Protein AF-A0A382EB93-F1 (afdb_monomer_lite)

Organism: NCBI:txid408172

Sequence (63 aa):
MNYEKIKNDLISEVRLTNSQAEVFLLVTLNGKMSVSQISKSLEISADDALETSQKLIELGGFI

Secondary structure (DSSP, 8-state):
--HHHHHHHHHHTS---HHHHHHHHHHHHH-S--HHHHHHHHT--HHHHHHHHHHHHHTT---

Radius of gyration: 10.85 Å; chains: 1; bounding box: 24×20×24 Å

Foldseek 3Di:
DPLVVQLVCCCPPVVDDSLLSLLLVVCVVPPDDDLVVSCVVVVHDSVSSVVSVVVCVVSVSPD

pLDDT: mean 89.57, std 8.56, range [48.5, 96.06]

Structure (mmCIF, N/CA/C/O backbone):
data_AF-A0A382EB93-F1
#
_entry.id   AF-A0A382EB93-F1
#
loop_
_atom_site.group_PDB
_atom_site.id
_atom_site.type_symbol
_atom_site.label_atom_id
_atom_site.label_alt_id
_atom_site.label_comp_id
_atom_site.label_asym_id
_atom_site.label_entity_id
_atom_site.label_seq_id
_atom_site.pdbx_PDB_ins_code
_atom_site.Cartn_x
_atom_site.Cartn_y
_atom_site.Cartn_z
_atom_site.occupancy
_atom_site.B_iso_or_equiv
_atom_site.auth_seq_id
_atom_site.auth_comp_id
_atom_site.auth_asym_id
_atom_site.auth_atom_id
_atom_site.pdbx_PDB_model_num
ATOM 1 N N . MET A 1 1 ? 13.019 -11.965 -3.212 1.00 72.31 1 MET A N 1
ATOM 2 C CA . MET A 1 1 ? 12.609 -10.620 -3.676 1.00 72.31 1 MET A CA 1
ATOM 3 C C . MET A 1 1 ? 13.331 -9.580 -2.840 1.00 72.31 1 MET A C 1
ATOM 5 O O . MET A 1 1 ? 13.512 -9.821 -1.655 1.00 72.31 1 MET A O 1
ATOM 9 N N . ASN A 1 2 ? 13.777 -8.473 -3.439 1.00 89.38 2 ASN A N 1
ATOM 10 C CA . ASN A 1 2 ? 14.396 -7.370 -2.700 1.00 89.38 2 ASN A CA 1
ATOM 11 C C . ASN A 1 2 ? 13.327 -6.305 -2.412 1.00 89.38 2 ASN A C 1
ATOM 13 O O . ASN A 1 2 ? 13.025 -5.482 -3.273 1.00 89.38 2 ASN A O 1
ATOM 17 N N . TYR A 1 3 ? 12.728 -6.378 -1.224 1.00 86.31 3 TYR A N 1
ATOM 18 C CA . TYR A 1 3 ? 11.612 -5.516 -0.833 1.00 86.31 3 TYR A CA 1
ATOM 19 C C . TYR A 1 3 ? 12.010 -4.050 -0.681 1.00 86.31 3 TYR A C 1
ATOM 21 O O . TYR A 1 3 ? 11.230 -3.180 -1.051 1.00 86.31 3 TYR A O 1
ATOM 29 N N . GLU A 1 4 ? 13.227 -3.768 -0.211 1.00 89.56 4 GLU A N 1
ATOM 30 C CA . GLU A 1 4 ? 13.717 -2.390 -0.109 1.00 89.56 4 GLU A CA 1
ATOM 31 C C . GLU A 1 4 ? 13.866 -1.750 -1.483 1.00 89.56 4 GLU A C 1
ATOM 33 O O . GLU A 1 4 ? 13.437 -0.617 -1.681 1.00 89.56 4 GLU A O 1
ATOM 38 N N . LYS A 1 5 ? 14.410 -2.494 -2.455 1.00 93.06 5 LYS A N 1
ATOM 39 C CA . LYS A 1 5 ? 14.504 -2.001 -3.829 1.00 93.06 5 LYS A CA 1
ATOM 40 C C . LYS A 1 5 ? 13.118 -1.715 -4.408 1.00 93.06 5 LYS A C 1
ATOM 42 O O . LYS A 1 5 ? 12.905 -0.627 -4.917 1.00 93.06 5 LYS A O 1
ATOM 47 N N . ILE A 1 6 ? 12.173 -2.648 -4.277 1.00 92.25 6 ILE A N 1
ATOM 48 C CA . ILE A 1 6 ? 10.806 -2.462 -4.794 1.00 92.25 6 ILE A CA 1
ATOM 49 C C . ILE A 1 6 ? 10.131 -1.259 -4.126 1.00 92.25 6 ILE A C 1
ATOM 51 O O . ILE A 1 6 ? 9.507 -0.454 -4.809 1.00 92.25 6 ILE A O 1
ATOM 55 N N . LYS A 1 7 ? 10.284 -1.100 -2.806 1.00 92.06 7 LYS A N 1
ATOM 56 C CA . LYS A 1 7 ? 9.757 0.062 -2.084 1.00 92.06 7 LYS A CA 1
ATOM 57 C C . LYS A 1 7 ? 10.355 1.365 -2.615 1.00 92.06 7 LYS A C 1
ATOM 59 O O . LYS A 1 7 ? 9.616 2.309 -2.870 1.00 92.06 7 LYS A O 1
ATOM 64 N N . ASN A 1 8 ? 11.669 1.404 -2.822 1.00 94.25 8 ASN A N 1
ATOM 65 C CA . ASN A 1 8 ? 12.342 2.577 -3.372 1.00 94.25 8 ASN A CA 1
ATOM 66 C C . ASN A 1 8 ? 11.885 2.880 -4.802 1.00 94.25 8 ASN A C 1
ATOM 68 O O . ASN A 1 8 ? 11.611 4.038 -5.093 1.00 94.25 8 ASN A O 1
ATOM 72 N N . ASP A 1 9 ? 11.726 1.861 -5.648 1.00 94.12 9 ASP A N 1
ATOM 73 C CA . ASP A 1 9 ? 11.235 2.018 -7.021 1.00 94.12 9 ASP A CA 1
ATOM 74 C C . ASP A 1 9 ? 9.787 2.570 -7.028 1.00 94.12 9 ASP A C 1
ATOM 76 O O . ASP A 1 9 ? 9.454 3.458 -7.813 1.00 94.12 9 ASP A O 1
ATOM 80 N N . LEU A 1 10 ? 8.924 2.125 -6.102 1.00 91.69 10 LEU A N 1
ATOM 81 C CA . LEU A 1 10 ? 7.570 2.678 -5.920 1.00 91.69 10 LEU A CA 1
ATOM 82 C C . LEU A 1 10 ? 7.594 4.167 -5.530 1.00 91.69 10 LEU A C 1
ATOM 84 O O . LEU A 1 10 ? 6.737 4.943 -5.955 1.00 91.69 10 LEU A O 1
ATOM 88 N N . ILE A 1 11 ? 8.581 4.584 -4.741 1.00 92.62 11 ILE A N 1
ATOM 89 C CA . ILE A 1 11 ? 8.724 5.976 -4.306 1.00 92.62 11 ILE A CA 1
ATOM 90 C C . ILE A 1 11 ? 9.338 6.843 -5.415 1.00 92.62 11 ILE A C 1
ATOM 92 O O . ILE A 1 11 ? 8.872 7.956 -5.661 1.00 92.62 11 ILE A O 1
ATOM 96 N N . SER A 1 12 ? 10.385 6.369 -6.097 1.00 93.81 12 SER A N 1
ATOM 97 C CA . SER A 1 12 ? 11.125 7.168 -7.081 1.00 93.81 12 SER A CA 1
ATOM 98 C C . SER A 1 12 ? 10.424 7.239 -8.433 1.00 93.81 12 SER A C 1
ATOM 100 O O . SER A 1 12 ? 10.334 8.329 -9.005 1.00 93.81 12 SER A O 1
ATOM 102 N N . GLU A 1 13 ? 9.896 6.110 -8.914 1.00 91.69 13 GLU A N 1
ATOM 103 C CA . GLU A 1 13 ? 9.332 5.982 -10.261 1.00 91.69 13 GLU A CA 1
ATOM 104 C C . GLU A 1 13 ? 7.823 6.218 -10.265 1.00 91.69 13 GLU A C 1
ATOM 106 O O . GLU A 1 13 ? 7.317 7.005 -11.063 1.00 91.69 13 GLU A O 1
ATOM 111 N N . VAL A 1 14 ? 7.098 5.577 -9.340 1.00 88.94 14 VAL A N 1
ATOM 112 C CA . VAL A 1 14 ? 5.628 5.695 -9.240 1.00 88.94 14 VAL A CA 1
ATOM 113 C C . VAL A 1 14 ? 5.213 6.923 -8.418 1.00 88.94 14 VAL A C 1
ATOM 115 O O . VAL A 1 14 ? 4.051 7.319 -8.437 1.00 88.94 14 VAL A O 1
ATOM 118 N N . ARG A 1 15 ? 6.174 7.585 -7.754 1.00 90.31 15 ARG A N 1
ATOM 119 C CA . ARG A 1 15 ? 5.965 8.798 -6.943 1.00 90.31 15 ARG A CA 1
ATOM 120 C C . ARG A 1 15 ? 5.014 8.591 -5.761 1.00 90.31 15 ARG A C 1
ATOM 122 O O . ARG A 1 15 ? 4.374 9.543 -5.317 1.00 90.31 15 ARG A O 1
ATOM 129 N N . LEU A 1 16 ? 4.945 7.371 -5.226 1.00 91.69 16 LEU A N 1
ATOM 130 C CA . LEU A 1 16 ? 4.213 7.097 -3.991 1.00 91.69 16 LEU A CA 1
ATOM 131 C C . LEU A 1 16 ? 4.949 7.679 -2.779 1.00 91.69 16 LEU A C 1
ATOM 133 O O . LEU A 1 16 ? 6.178 7.745 -2.739 1.00 91.69 16 LEU A O 1
ATOM 137 N N . THR A 1 17 ? 4.199 8.062 -1.749 1.00 93.00 17 THR A N 1
ATOM 138 C CA . THR A 1 17 ? 4.792 8.351 -0.437 1.00 93.00 17 THR A CA 1
ATOM 139 C C . THR A 1 17 ? 5.295 7.063 0.223 1.00 93.00 17 THR A C 1
ATOM 141 O O . THR A 1 17 ? 4.890 5.962 -0.153 1.00 93.00 17 THR A O 1
ATOM 144 N N . ASN A 1 18 ? 6.145 7.179 1.251 1.00 92.31 18 ASN A N 1
ATOM 145 C CA . ASN A 1 18 ? 6.616 6.013 2.012 1.00 92.31 18 ASN A CA 1
ATOM 146 C C . ASN A 1 18 ? 5.452 5.145 2.520 1.00 92.31 18 ASN A C 1
ATOM 148 O O . ASN A 1 18 ? 5.428 3.945 2.266 1.00 92.31 18 ASN A O 1
ATOM 152 N N . SER A 1 19 ? 4.455 5.761 3.163 1.00 91.75 19 SER A N 1
ATOM 153 C CA . SER A 1 19 ? 3.282 5.053 3.689 1.00 91.75 19 SER A CA 1
ATOM 154 C C . SER A 1 19 ? 2.475 4.379 2.580 1.00 91.75 19 SER A C 1
ATOM 156 O O . SER A 1 19 ? 2.031 3.245 2.732 1.00 91.75 19 SER A O 1
ATOM 158 N N . GLN A 1 20 ? 2.327 5.044 1.432 1.00 91.56 20 GLN A N 1
ATOM 159 C CA . GLN A 1 20 ? 1.636 4.473 0.279 1.00 91.56 20 GLN A CA 1
ATOM 160 C C . GLN A 1 20 ? 2.374 3.259 -0.291 1.00 91.56 20 GLN A C 1
ATOM 162 O O . GLN A 1 20 ? 1.747 2.238 -0.562 1.00 91.56 20 GLN A O 1
ATOM 167 N N . ALA A 1 21 ? 3.696 3.346 -0.439 1.00 93.62 21 ALA A N 1
ATOM 168 C CA . ALA A 1 21 ? 4.515 2.241 -0.921 1.00 93.62 21 ALA A CA 1
ATOM 169 C C . ALA A 1 21 ? 4.471 1.037 0.036 1.00 93.62 21 ALA A C 1
ATOM 171 O O . ALA A 1 21 ? 4.398 -0.104 -0.417 1.00 93.62 21 ALA A O 1
ATOM 172 N N . GLU A 1 22 ? 4.458 1.276 1.350 1.00 93.31 22 GLU A N 1
ATOM 173 C CA . GLU A 1 22 ? 4.363 0.221 2.366 1.00 93.31 22 GLU A CA 1
ATOM 174 C C . GLU A 1 22 ? 2.997 -0.470 2.361 1.00 93.31 22 GLU A C 1
ATOM 176 O O . GLU A 1 22 ? 2.940 -1.700 2.323 1.00 93.31 22 GLU A O 1
ATOM 181 N N . VAL A 1 23 ? 1.902 0.294 2.307 1.00 92.75 23 VAL A N 1
ATOM 182 C CA . VAL A 1 23 ? 0.541 -0.261 2.204 1.00 92.75 23 VAL A CA 1
ATOM 183 C C . VAL A 1 23 ? 0.352 -1.027 0.894 1.00 92.75 23 VAL A C 1
ATOM 185 O O . VAL A 1 23 ? -0.162 -2.146 0.903 1.00 92.75 23 VAL A O 1
ATOM 188 N N . PHE A 1 24 ? 0.801 -0.467 -0.232 1.00 91.44 24 PHE A N 1
ATOM 189 C CA . PHE A 1 24 ? 0.702 -1.112 -1.541 1.00 91.44 24 PHE A CA 1
ATOM 190 C C . PHE A 1 24 ? 1.462 -2.440 -1.573 1.00 91.44 24 PHE A C 1
ATOM 192 O O . PHE A 1 24 ? 0.924 -3.462 -2.009 1.00 91.44 24 PHE A O 1
ATOM 199 N N . LEU A 1 25 ? 2.702 -2.446 -1.078 1.00 91.88 25 LEU A N 1
ATOM 200 C CA . LEU A 1 25 ? 3.519 -3.650 -1.025 1.00 91.88 25 LEU A CA 1
ATOM 201 C C . LEU A 1 25 ? 2.8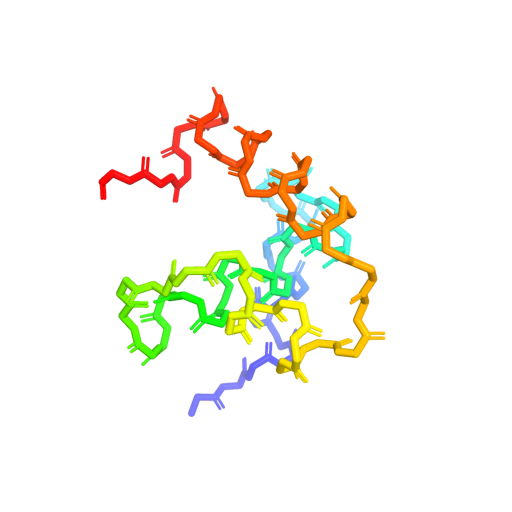88 -4.700 -0.103 1.00 91.88 25 LEU A C 1
ATOM 203 O O . LEU A 1 25 ? 2.809 -5.869 -0.475 1.00 91.88 25 LEU A O 1
ATOM 207 N N . LEU A 1 26 ? 2.386 -4.289 1.064 1.00 92.44 26 LEU A N 1
ATOM 208 C CA . LEU A 1 26 ? 1.740 -5.184 2.021 1.00 92.44 26 LEU A CA 1
ATOM 209 C C . LEU A 1 26 ? 0.529 -5.900 1.406 1.00 92.44 26 LEU A C 1
ATOM 211 O O . LEU A 1 26 ? 0.423 -7.121 1.525 1.00 92.44 26 LEU A O 1
ATOM 215 N N . VAL A 1 27 ? -0.351 -5.163 0.726 1.00 90.38 27 VAL A N 1
ATOM 216 C CA . VAL A 1 27 ? -1.552 -5.725 0.089 1.00 90.38 27 VAL A CA 1
ATOM 217 C C . VAL A 1 27 ? -1.196 -6.557 -1.142 1.00 90.38 27 VAL A C 1
ATOM 219 O O . VAL A 1 27 ? -1.770 -7.621 -1.353 1.00 90.38 27 VAL A O 1
ATOM 222 N N . THR A 1 28 ? -0.205 -6.140 -1.930 1.00 89.75 28 THR A N 1
ATOM 223 C CA . THR A 1 28 ? 0.243 -6.916 -3.100 1.00 89.75 28 THR A CA 1
ATOM 224 C C . THR A 1 28 ? 0.815 -8.275 -2.692 1.00 89.75 28 THR A C 1
ATOM 226 O O . THR A 1 28 ? 0.602 -9.270 -3.382 1.00 89.75 28 THR A O 1
ATOM 229 N N . LEU A 1 29 ? 1.524 -8.342 -1.562 1.00 90.38 29 LEU A N 1
ATOM 230 C CA . LEU A 1 29 ? 2.147 -9.579 -1.086 1.00 90.38 29 LEU A CA 1
ATOM 231 C C . LEU A 1 29 ? 1.182 -10.495 -0.330 1.00 90.38 29 LEU A C 1
ATOM 233 O O . LEU A 1 29 ? 1.282 -11.712 -0.460 1.00 90.38 29 LEU A O 1
ATOM 237 N N . ASN A 1 30 ? 0.270 -9.931 0.465 1.00 90.06 30 ASN A N 1
ATOM 238 C CA . ASN A 1 30 ? -0.628 -10.705 1.329 1.00 90.06 30 ASN A CA 1
ATOM 239 C C . ASN A 1 30 ? -2.051 -10.852 0.764 1.00 90.06 30 ASN A C 1
ATOM 241 O O . ASN A 1 30 ? -2.878 -11.548 1.352 1.00 90.06 30 ASN A O 1
ATOM 245 N N . GLY A 1 31 ? -2.341 -10.222 -0.375 1.00 88.69 31 GLY A N 1
ATOM 246 C CA . GLY A 1 31 ? -3.674 -10.154 -0.964 1.00 88.69 31 GLY A CA 1
ATOM 247 C C . GLY A 1 31 ? -4.550 -9.076 -0.323 1.00 88.69 31 GLY A C 1
ATOM 248 O O . GLY A 1 31 ? -4.088 -8.235 0.444 1.00 88.69 31 GLY A O 1
ATOM 249 N N . LYS A 1 32 ? -5.847 -9.089 -0.651 1.00 86.38 32 LYS A N 1
ATOM 250 C CA . LYS A 1 32 ? -6.816 -8.095 -0.166 1.00 86.38 32 LYS A CA 1
ATOM 251 C C . LYS A 1 32 ? -6.883 -8.093 1.367 1.00 86.38 32 LYS A C 1
ATOM 253 O O . LYS A 1 32 ? -7.223 -9.107 1.972 1.00 86.38 32 LYS A O 1
ATOM 258 N N . MET A 1 33 ? -6.630 -6.935 1.973 1.00 90.00 33 MET A N 1
ATOM 259 C CA . MET A 1 33 ? -6.650 -6.733 3.425 1.00 90.00 33 MET A CA 1
ATOM 260 C C . MET A 1 33 ? -7.663 -5.656 3.816 1.00 90.00 33 MET A C 1
ATOM 262 O O . MET A 1 33 ? -7.923 -4.724 3.055 1.00 90.00 33 MET A O 1
ATOM 266 N N . SER A 1 34 ? -8.231 -5.771 5.016 1.00 93.00 34 SER A N 1
ATOM 267 C CA . SER A 1 34 ? -9.002 -4.690 5.630 1.00 93.00 34 SER A CA 1
ATOM 268 C C . SER A 1 34 ? -8.082 -3.611 6.207 1.00 93.00 34 SER A C 1
ATOM 270 O O . SER A 1 34 ? -6.933 -3.868 6.568 1.00 93.00 34 SER A O 1
ATOM 272 N N . VAL A 1 35 ? -8.626 -2.409 6.400 1.00 93.00 35 VAL A N 1
ATOM 273 C CA . VAL A 1 35 ? -7.929 -1.289 7.058 1.00 93.00 35 VAL A CA 1
ATOM 274 C C . VAL A 1 35 ? -7.391 -1.677 8.438 1.00 93.00 35 VAL A C 1
ATOM 276 O O . VAL A 1 35 ? -6.264 -1.338 8.779 1.00 93.00 35 VAL A O 1
ATOM 279 N N . SER A 1 36 ? -8.158 -2.443 9.218 1.00 93.88 36 SER A N 1
ATOM 280 C CA . SER A 1 36 ? -7.731 -2.918 10.538 1.00 93.88 36 SER A CA 1
ATOM 281 C C . SER A 1 36 ? -6.539 -3.875 10.473 1.00 93.88 36 SER A C 1
ATOM 283 O O . SER A 1 36 ? -5.676 -3.836 11.349 1.00 93.88 36 SER A O 1
ATOM 285 N N . GLN A 1 37 ? -6.462 -4.718 9.439 1.00 94.88 37 GLN A N 1
ATOM 286 C CA . GLN A 1 37 ? -5.308 -5.588 9.226 1.00 94.88 37 GLN A CA 1
ATOM 287 C C . GLN A 1 37 ? -4.078 -4.767 8.824 1.00 94.88 37 GLN A C 1
ATOM 289 O O . GLN A 1 37 ? -3.008 -4.994 9.373 1.00 94.88 37 GLN A O 1
ATOM 294 N N . ILE A 1 38 ? -4.240 -3.780 7.936 1.00 94.12 38 ILE A N 1
ATOM 295 C CA . ILE A 1 38 ? -3.156 -2.888 7.494 1.00 94.12 38 ILE A CA 1
ATOM 296 C C . ILE A 1 38 ? -2.613 -2.062 8.665 1.00 94.12 38 ILE A C 1
ATOM 298 O O . ILE A 1 38 ? -1.409 -2.063 8.908 1.00 94.12 38 ILE A O 1
ATOM 302 N N . SER A 1 39 ? -3.498 -1.417 9.428 1.00 95.44 39 SER A N 1
ATOM 303 C CA . SER A 1 39 ? -3.146 -0.632 10.618 1.00 95.44 39 SER A CA 1
ATOM 304 C C . SER A 1 39 ? -2.352 -1.463 11.625 1.00 95.44 39 SER A C 1
ATOM 306 O O . SER A 1 39 ? -1.314 -1.020 12.105 1.00 95.44 39 SER A O 1
ATOM 308 N N . LYS A 1 40 ? -2.774 -2.708 11.881 1.00 96.00 40 LYS A N 1
ATOM 309 C CA . LYS A 1 40 ? -2.055 -3.611 12.784 1.00 96.00 40 LYS A CA 1
ATOM 310 C C . LYS A 1 40 ? -0.708 -4.072 12.221 1.00 96.00 40 LYS A C 1
ATOM 312 O O . LYS A 1 40 ? 0.241 -4.202 12.981 1.00 96.00 40 LYS A O 1
ATOM 317 N N . SER A 1 41 ? -0.628 -4.353 10.922 1.00 94.06 41 SER A N 1
ATOM 318 C CA . SER A 1 41 ? 0.602 -4.830 10.279 1.00 94.06 41 SER A CA 1
ATOM 319 C C . SER A 1 41 ? 1.674 -3.751 10.141 1.00 94.06 41 SER A C 1
ATOM 321 O O . SER A 1 41 ? 2.852 -4.087 10.181 1.00 94.06 41 SER A O 1
ATOM 323 N N . LEU A 1 42 ? 1.277 -2.489 9.961 1.00 92.56 42 LEU A N 1
ATOM 324 C CA . LEU A 1 42 ? 2.192 -1.350 9.813 1.00 92.56 42 LEU A CA 1
ATOM 325 C C . LEU A 1 42 ? 2.333 -0.517 11.094 1.00 92.56 42 LEU A C 1
ATOM 327 O O . LEU A 1 42 ? 3.057 0.470 11.089 1.00 92.56 42 LEU A O 1
ATOM 331 N N . GLU A 1 43 ? 1.637 -0.896 12.169 1.00 95.00 43 GLU A N 1
ATOM 332 C CA . GLU A 1 43 ? 1.611 -0.176 13.452 1.00 95.00 43 GLU A CA 1
ATOM 333 C C . GLU A 1 43 ? 1.243 1.319 13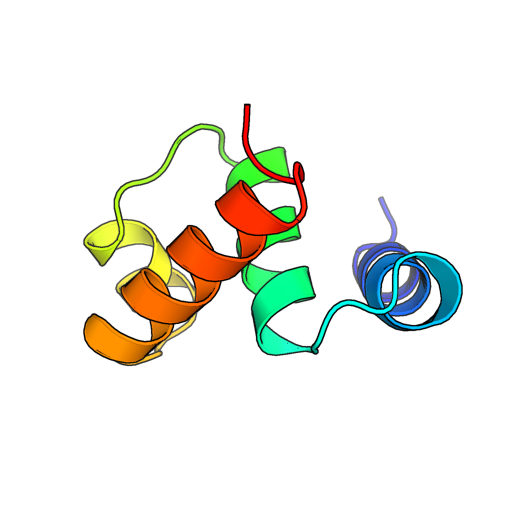.315 1.00 95.00 43 GLU A C 1
ATOM 335 O O . GLU A 1 43 ? 1.718 2.173 14.061 1.00 95.00 43 GLU A O 1
ATOM 340 N N . ILE A 1 44 ? 0.353 1.633 12.367 1.00 93.31 44 ILE A N 1
ATOM 341 C CA . ILE A 1 44 ? -0.188 2.980 12.119 1.00 93.31 44 ILE A CA 1
ATOM 342 C C . ILE A 1 44 ? -1.628 3.095 12.621 1.00 93.31 44 ILE A C 1
ATOM 344 O O . ILE A 1 44 ? -2.292 2.085 12.881 1.00 93.31 44 ILE A O 1
ATOM 348 N N . SER A 1 45 ? -2.152 4.319 12.731 1.00 96.06 45 SER A N 1
ATOM 349 C CA . SER A 1 45 ? -3.551 4.509 13.116 1.00 96.06 45 SER A CA 1
ATOM 350 C C . SER A 1 45 ? -4.509 3.935 12.060 1.00 96.06 45 SER A C 1
ATOM 352 O 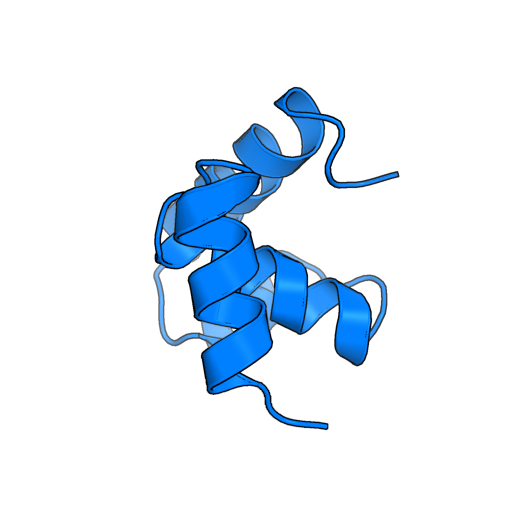O . SER A 1 45 ? -4.171 3.794 10.881 1.00 96.06 45 SER A O 1
ATOM 354 N N . ALA A 1 46 ? -5.723 3.580 12.484 1.00 93.44 46 ALA A N 1
ATOM 355 C CA . ALA A 1 46 ? -6.750 3.106 11.559 1.00 93.44 46 ALA A CA 1
ATOM 356 C C . ALA A 1 46 ? -7.135 4.186 10.533 1.00 93.44 46 ALA A C 1
ATOM 358 O O . ALA A 1 46 ? -7.405 3.852 9.380 1.00 93.44 46 ALA A O 1
ATOM 359 N N . ASP A 1 47 ? -7.102 5.458 10.938 1.00 95.06 47 ASP A N 1
ATOM 360 C CA . ASP A 1 47 ? -7.393 6.597 10.069 1.00 95.06 47 ASP A CA 1
ATOM 361 C C . ASP A 1 47 ? -6.294 6.779 9.013 1.00 95.06 47 ASP A C 1
ATOM 363 O O . ASP A 1 47 ? -6.608 6.860 7.827 1.00 95.06 47 ASP A O 1
ATOM 367 N N . ASP A 1 48 ? -5.013 6.709 9.399 1.00 93.75 48 ASP A N 1
ATOM 368 C CA . ASP A 1 48 ? -3.886 6.786 8.454 1.00 93.75 48 ASP A CA 1
ATOM 369 C C . ASP A 1 48 ? -3.912 5.623 7.455 1.00 93.75 48 ASP A C 1
ATOM 371 O O . ASP A 1 48 ? -3.663 5.800 6.258 1.00 93.75 48 ASP A O 1
ATOM 375 N N . ALA A 1 49 ? -4.229 4.415 7.935 1.00 94.50 49 ALA A N 1
ATOM 376 C CA . ALA A 1 49 ? -4.369 3.236 7.090 1.00 94.50 49 ALA A CA 1
ATOM 377 C C . ALA A 1 49 ? -5.528 3.393 6.096 1.00 94.50 49 ALA A C 1
ATOM 379 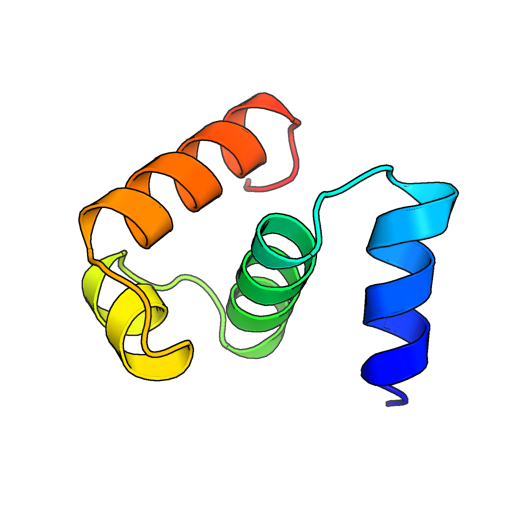O O . ALA A 1 49 ? -5.381 3.030 4.925 1.00 94.50 49 ALA A O 1
ATOM 380 N N . LEU A 1 50 ? -6.666 3.938 6.539 1.00 94.44 50 LEU A N 1
ATOM 381 C CA . LEU A 1 50 ? -7.826 4.200 5.691 1.00 94.44 50 LEU A CA 1
ATOM 382 C C . LEU A 1 50 ? -7.503 5.255 4.633 1.00 94.44 50 LEU A C 1
ATOM 384 O O . LEU A 1 50 ? -7.692 4.992 3.447 1.00 94.44 50 LEU A O 1
ATOM 388 N N . GLU A 1 51 ? -6.984 6.409 5.049 1.00 94.81 51 GLU A N 1
ATOM 389 C CA . GLU A 1 51 ? -6.651 7.525 4.164 1.00 94.81 51 GLU A CA 1
ATOM 390 C C . GLU A 1 51 ? -5.616 7.100 3.117 1.00 94.81 51 GLU A C 1
ATOM 392 O O . GLU A 1 51 ? -5.787 7.343 1.920 1.00 94.81 51 GLU A O 1
ATOM 397 N N . THR A 1 52 ? -4.560 6.405 3.545 1.00 93.44 52 THR A N 1
ATOM 398 C CA . THR A 1 52 ? -3.517 5.908 2.639 1.00 93.44 52 THR A CA 1
ATOM 399 C C . THR A 1 52 ? -4.086 4.908 1.634 1.00 93.44 52 THR A C 1
ATOM 401 O O . THR A 1 52 ? -3.781 4.996 0.444 1.00 93.44 52 THR A O 1
ATOM 404 N N . SER A 1 53 ? -4.950 3.992 2.084 1.00 90.69 53 SER A N 1
ATOM 405 C CA . SER A 1 53 ? -5.598 3.008 1.206 1.00 90.69 53 SER A CA 1
ATOM 406 C C . SER A 1 53 ? -6.535 3.673 0.195 1.00 90.69 53 SER A C 1
ATOM 408 O O . SER A 1 53 ? -6.527 3.310 -0.977 1.00 90.69 53 SER A O 1
ATOM 410 N N . GLN A 1 54 ? -7.312 4.675 0.615 1.00 91.38 54 GLN A N 1
ATOM 411 C CA . GLN A 1 54 ? -8.205 5.428 -0.270 1.00 91.38 54 GLN A CA 1
ATOM 412 C C . GLN A 1 54 ? -7.424 6.190 -1.343 1.00 91.38 54 GLN A C 1
ATOM 414 O O . GLN A 1 54 ? -7.724 6.052 -2.527 1.00 91.38 54 GLN A O 1
ATOM 419 N N . LYS A 1 55 ? -6.362 6.907 -0.956 1.00 90.44 55 LYS A N 1
ATOM 420 C CA . LYS A 1 55 ? -5.488 7.607 -1.909 1.00 90.44 55 LYS A CA 1
ATOM 421 C C . LYS A 1 55 ? -4.844 6.653 -2.913 1.00 90.44 55 LYS A C 1
ATOM 423 O O . LYS A 1 55 ? -4.673 7.002 -4.075 1.00 90.44 55 LYS A O 1
ATOM 428 N N . LEU A 1 56 ? -4.485 5.441 -2.490 1.00 88.06 56 LEU A N 1
ATOM 429 C CA . LEU A 1 56 ? -3.943 4.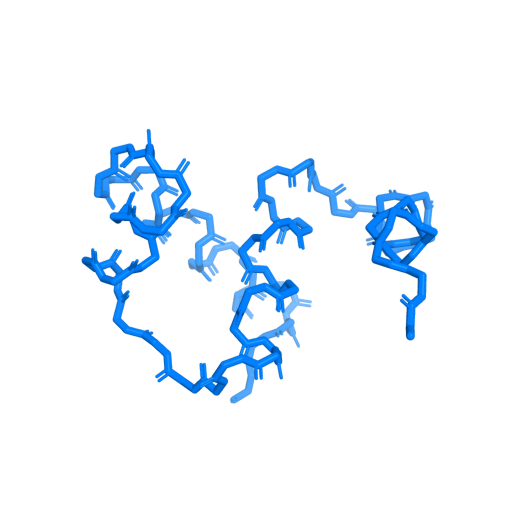428 -3.397 1.00 88.06 56 LEU A CA 1
ATOM 430 C C . LEU A 1 56 ? -4.980 3.936 -4.419 1.00 88.06 56 LEU A C 1
ATOM 432 O O . LEU A 1 56 ? -4.612 3.703 -5.569 1.00 88.06 56 LEU A O 1
ATOM 436 N N . ILE A 1 57 ? -6.259 3.825 -4.042 1.00 85.88 57 ILE A N 1
ATOM 437 C CA . ILE A 1 57 ? -7.356 3.534 -4.983 1.00 85.88 57 ILE A CA 1
ATOM 438 C C . ILE A 1 57 ? -7.512 4.681 -5.992 1.00 85.88 57 ILE A C 1
ATOM 440 O O . ILE A 1 57 ? -7.603 4.428 -7.190 1.00 85.88 57 ILE A O 1
ATOM 444 N N . GLU A 1 58 ? -7.489 5.936 -5.534 1.00 85.06 58 GLU A N 1
ATOM 445 C CA . GLU A 1 58 ? -7.596 7.122 -6.405 1.00 85.06 58 GLU A CA 1
ATOM 446 C C . GLU A 1 58 ? -6.458 7.213 -7.430 1.00 85.06 58 GLU A C 1
ATOM 448 O O . GLU A 1 58 ? -6.674 7.617 -8.571 1.00 85.06 58 GLU A O 1
ATOM 453 N N . LEU A 1 59 ? -5.254 6.787 -7.045 1.00 81.56 59 LEU A N 1
ATOM 454 C CA . L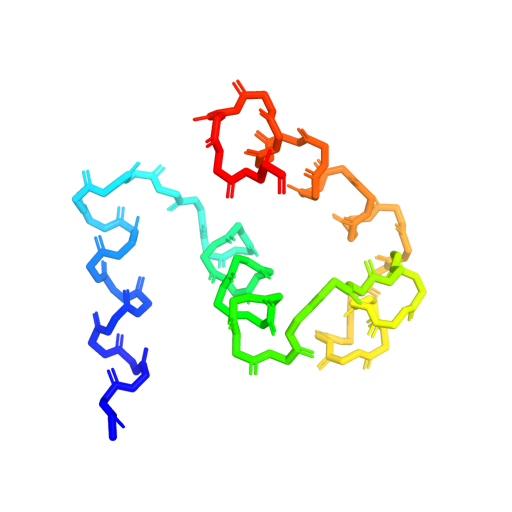EU A 1 59 ? -4.087 6.706 -7.926 1.00 81.56 59 LEU A CA 1
ATOM 455 C C . LEU A 1 59 ? -4.140 5.510 -8.899 1.00 81.56 59 LEU A C 1
ATOM 457 O O . LEU A 1 59 ? -3.209 5.316 -9.678 1.00 81.56 59 LEU A O 1
ATOM 461 N N . GLY A 1 60 ? -5.205 4.700 -8.862 1.00 74.81 60 GLY A N 1
ATOM 462 C CA . GLY A 1 60 ? -5.359 3.491 -9.675 1.00 74.81 60 GLY A CA 1
ATOM 463 C C . GLY A 1 60 ? -4.511 2.307 -9.198 1.00 74.81 60 GLY A C 1
ATOM 464 O O . GLY A 1 60 ? -4.374 1.320 -9.917 1.00 74.81 60 GLY A O 1
ATOM 465 N N . GLY A 1 61 ? -3.924 2.397 -8.000 1.00 64.19 61 GLY A N 1
ATOM 466 C CA . GLY A 1 61 ? -3.030 1.389 -7.427 1.00 64.19 61 GLY A CA 1
ATOM 467 C C . GLY A 1 61 ? -3.744 0.217 -6.749 1.00 64.19 61 GLY A C 1
ATOM 468 O O . GLY A 1 61 ? -3.096 -0.754 -6.379 1.00 64.19 61 GLY A O 1
ATOM 469 N N . PHE A 1 62 ? -5.059 0.285 -6.563 1.00 57.81 62 PHE A N 1
ATOM 470 C CA . PHE A 1 62 ? -5.860 -0.792 -5.978 1.00 57.81 62 PHE A CA 1
ATOM 471 C C . PHE A 1 62 ? -7.030 -1.093 -6.919 1.00 57.81 62 PHE A C 1
ATOM 473 O O . PHE A 1 62 ? -7.871 -0.223 -7.141 1.00 57.81 62 PHE A O 1
ATOM 480 N N . ILE A 1 63 ? -7.061 -2.312 -7.471 1.00 48.50 63 ILE A N 1
ATOM 481 C CA . ILE A 1 63 ? -8.137 -2.850 -8.324 1.00 48.50 63 ILE A CA 1
ATOM 482 C C . ILE A 1 63 ? -8.883 -3.936 -7.547 1.00 48.50 63 ILE A C 1
ATOM 484 O O . ILE A 1 63 ? -8.197 -4.777 -6.919 1.00 48.50 63 ILE A O 1
#